Protein AF-A0A919RAS3-F1 (afdb_monomer)

Sequence (127 aa):
MRRDGAEVAATQYMANQRIADRTGAQGDDATGCPAGTVHRIYRVTGDFGKSEKYTVAELADLAGPPLRTAFRGLGYESDKKASSGDAAARSFAVLRKENLGITFTVTVRLRSPNIEIAGRTDCLSPG

Mean predicted aligned error: 11.06 Å

Radius of gyration: 16.29 Å; Cα contacts (8 Å, |Δi|>4): 227; chains: 1; bounding box: 36×29×55 Å

Organism: NCBI:txid1381558

Solvent-accessible surface area (backbone atoms only — not comparable to full-atom values): 7007 Å² total; per-residue (Å²): 139,92,85,61,67,67,64,51,47,51,54,50,47,59,67,65,54,56,55,77,50,75,50,78,49,74,50,77,40,51,81,97,35,62,92,77,25,25,25,48,37,39,36,38,35,19,27,81,71,81,41,93,83,50,52,41,66,54,49,42,63,66,52,40,61,61,49,54,50,55,41,41,76,74,62,30,46,72,46,88,81,42,65,49,65,61,89,61,34,34,30,72,36,28,31,44,26,76,96,74,38,36,37,34,40,35,36,30,30,61,50,88,62,23,30,37,42,39,34,36,38,48,72,34,65,81,126

Foldseek 3Di:
DDDDPVVVVVVVVVVPQPLPDKDKDWDWACPPHDPQWTKIKIKIFGAPPQLPVDWQVRVCVVPVVVVCVVLVVVVWDFDPPQFDDDRFKTWDGFTDDPVFQKTWTWMAGSDPSGIMIMMIHDIDRDD

pLDDT: mean 71.38, std 15.8, range [32.5, 90.38]

Secondary structure (DSSP, 8-state):
---SHHHHHHHHHHHHS--SS-EEEEEEE-TTSPTT-BEEEEEEEE-SS-GGG--HHHHHHHHHHHHHHHHHHTT-EE-TT---B-SSEEEEEEEEEGGGTEEEEEEEESSSS-EEEEEEES-B---

Nearest PDB structures (foldseek):
  5a4r-assembly1_A-2  TM=3.350E-01  e=5.580E-01  Mus musculus
  5wer-assembly2_D  TM=4.389E-01  e=3.569E+00  Mus musculus
  3er7-assembly1_A  TM=3.464E-01  e=3.776E+00  Exiguobacterium sibiricum 255-15

Structure (mmCIF, N/CA/C/O backbone):
data_AF-A0A919RAS3-F1
#
_entry.id   AF-A0A919RAS3-F1
#
loop_
_atom_site.group_PDB
_atom_site.id
_atom_site.type_symbol
_atom_site.label_atom_id
_atom_site.label_alt_id
_atom_site.label_comp_id
_atom_site.label_asym_id
_atom_site.label_entity_id
_atom_site.label_seq_id
_atom_site.pdbx_PDB_ins_code
_atom_site.Cartn_x
_atom_site.Cartn_y
_atom_site.Cartn_z
_atom_site.occupancy
_atom_site.B_iso_or_equiv
_atom_site.auth_seq_id
_atom_site.auth_comp_id
_atom_site.auth_asym_id
_atom_site.auth_atom_id
_atom_site.pdbx_PDB_model_num
ATOM 1 N N . MET A 1 1 ? -13.584 -14.730 -31.120 1.00 39.19 1 MET A N 1
ATOM 2 C CA . MET A 1 1 ? -13.165 -13.883 -29.982 1.00 39.19 1 MET A CA 1
ATOM 3 C C . MET A 1 1 ? -12.067 -14.625 -29.234 1.00 39.19 1 MET A C 1
ATOM 5 O O . MET A 1 1 ? -12.333 -15.709 -28.748 1.00 39.19 1 MET A O 1
ATOM 9 N N . ARG A 1 2 ? -10.822 -14.128 -29.244 1.00 38.31 2 ARG A N 1
ATOM 10 C CA . ARG A 1 2 ? -9.685 -14.702 -28.499 1.00 38.31 2 ARG A CA 1
ATOM 11 C C . ARG A 1 2 ? -9.178 -13.636 -27.526 1.00 38.31 2 ARG A C 1
ATOM 13 O O . ARG A 1 2 ? -8.316 -12.841 -27.881 1.00 38.31 2 ARG A O 1
ATOM 20 N N . ARG A 1 3 ? -9.770 -13.579 -26.338 1.00 43.28 3 ARG A N 1
ATOM 21 C CA . ARG A 1 3 ? -9.288 -12.808 -25.187 1.00 43.28 3 ARG A CA 1
ATOM 22 C C . ARG A 1 3 ? -9.431 -13.732 -23.993 1.00 43.28 3 ARG A C 1
ATOM 24 O O . ARG A 1 3 ? -10.489 -13.702 -23.411 1.00 43.28 3 ARG A O 1
ATOM 31 N N . ASP A 1 4 ? -8.442 -14.583 -23.726 1.00 50.97 4 ASP A N 1
ATOM 32 C CA . ASP A 1 4 ? -8.439 -15.435 -22.519 1.00 50.97 4 ASP A CA 1
ATOM 33 C C . ASP A 1 4 ? -7.030 -15.960 -22.177 1.00 50.97 4 ASP A C 1
ATOM 35 O O . ASP A 1 4 ? -6.692 -16.128 -21.015 1.00 50.97 4 ASP A O 1
ATOM 39 N N . GLY A 1 5 ? -6.139 -16.162 -2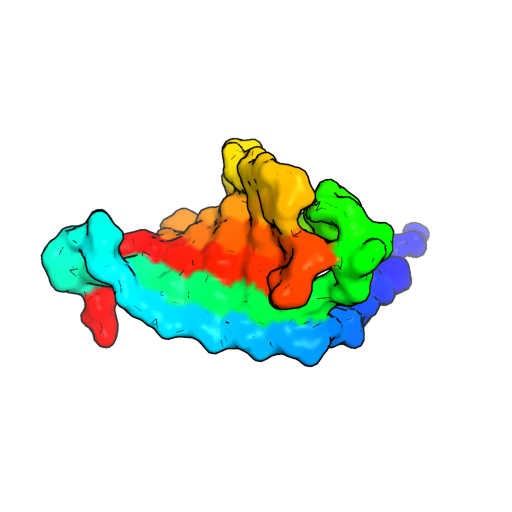3.157 1.00 32.50 5 GLY A N 1
ATOM 40 C CA . GLY A 1 5 ? -4.806 -16.727 -22.876 1.00 32.50 5 GLY A CA 1
ATOM 41 C C . GLY A 1 5 ? -3.800 -15.749 -22.255 1.00 32.50 5 GLY A C 1
ATOM 42 O O . GLY A 1 5 ? -3.075 -16.105 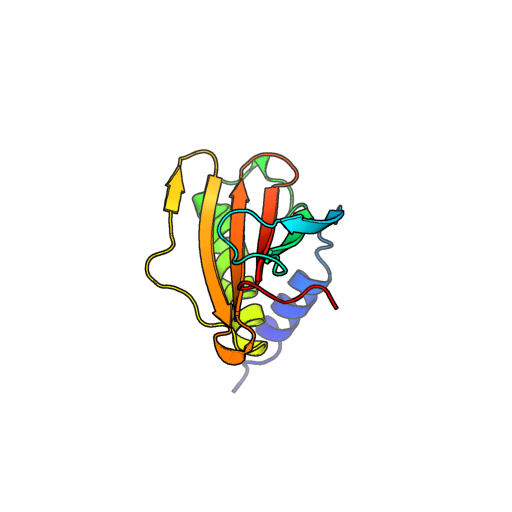-21.332 1.00 32.50 5 GLY A O 1
ATOM 43 N N . ALA A 1 6 ? -3.748 -14.506 -22.744 1.00 37.09 6 ALA A N 1
ATOM 44 C CA . ALA A 1 6 ? -2.736 -13.528 -22.325 1.00 37.09 6 ALA A CA 1
ATOM 45 C C . ALA A 1 6 ? -3.043 -12.891 -20.960 1.00 37.09 6 ALA A C 1
ATOM 47 O O . ALA A 1 6 ? -2.128 -12.575 -20.206 1.00 37.09 6 ALA A O 1
ATOM 48 N N . GLU A 1 7 ? -4.325 -12.736 -20.628 1.00 38.78 7 GLU A N 1
ATOM 49 C CA . GLU A 1 7 ? -4.775 -12.167 -19.355 1.00 38.78 7 GLU A CA 1
ATOM 50 C C . GLU A 1 7 ? -4.622 -13.186 -18.218 1.00 38.78 7 GLU A C 1
ATOM 52 O O . GLU A 1 7 ? -4.125 -12.847 -17.144 1.00 38.78 7 GLU A O 1
ATOM 57 N N . VAL A 1 8 ? -4.902 -14.469 -18.483 1.00 38.00 8 VAL A N 1
ATOM 58 C CA . VAL A 1 8 ? -4.643 -15.564 -17.533 1.00 38.00 8 VAL A CA 1
ATOM 59 C C . VAL A 1 8 ? -3.140 -15.800 -17.371 1.00 38.00 8 VAL A C 1
ATOM 61 O O . VAL A 1 8 ? -2.675 -15.967 -16.245 1.00 38.00 8 VAL A O 1
ATOM 64 N N . ALA A 1 9 ? -2.356 -15.714 -18.454 1.00 36.56 9 ALA A N 1
ATOM 65 C CA . ALA A 1 9 ? -0.900 -15.792 -18.384 1.00 36.56 9 ALA A CA 1
ATOM 66 C C . ALA A 1 9 ? -0.295 -14.619 -17.603 1.00 36.56 9 ALA A C 1
ATOM 68 O O . ALA A 1 9 ? 0.571 -14.856 -16.778 1.00 36.56 9 ALA A O 1
ATOM 69 N N . ALA A 1 10 ? -0.767 -13.380 -17.779 1.00 42.03 10 ALA A N 1
ATOM 70 C CA . ALA A 1 10 ? -0.315 -12.239 -16.979 1.00 42.03 10 ALA A CA 1
ATOM 71 C C . ALA A 1 10 ? -0.699 -12.391 -15.497 1.00 42.03 10 ALA A C 1
ATOM 73 O O . ALA A 1 10 ? 0.111 -12.111 -14.618 1.00 42.03 10 ALA A O 1
ATOM 74 N N . THR A 1 11 ? -1.898 -12.905 -15.210 1.00 42.69 11 THR A N 1
ATOM 75 C CA . THR A 1 11 ? -2.370 -13.135 -13.835 1.00 42.69 11 THR A CA 1
ATOM 76 C C . THR A 1 11 ? -1.583 -14.255 -13.141 1.00 42.69 11 THR A C 1
ATOM 78 O O . THR A 1 11 ? -1.164 -14.097 -11.996 1.00 42.69 11 THR A O 1
ATOM 81 N N . GLN A 1 12 ? -1.287 -15.356 -13.842 1.00 36.44 12 GLN A N 1
ATOM 82 C CA . GLN A 1 12 ? -0.417 -16.428 -13.342 1.00 36.44 12 GLN A CA 1
ATOM 83 C C . GLN A 1 12 ? 1.060 -16.025 -13.309 1.00 36.44 12 GLN A C 1
ATOM 85 O O . GLN A 1 12 ? 1.781 -16.455 -12.417 1.00 36.44 12 GLN A O 1
ATOM 90 N N . TYR A 1 13 ? 1.522 -15.175 -14.224 1.00 38.16 13 TYR A N 1
ATOM 91 C CA . TYR A 1 13 ? 2.880 -14.631 -14.223 1.00 38.16 13 TYR A CA 1
ATOM 92 C C . TYR A 1 13 ? 3.091 -13.664 -13.051 1.00 38.16 13 TYR A C 1
ATOM 94 O O . TYR A 1 13 ? 4.140 -13.709 -12.423 1.00 38.16 13 TYR A O 1
ATOM 102 N N . MET A 1 14 ? 2.077 -12.878 -12.670 1.00 43.09 14 MET A N 1
ATOM 103 C CA . MET A 1 14 ? 2.080 -12.060 -11.446 1.00 43.09 14 MET A CA 1
ATOM 104 C C . MET A 1 14 ? 1.929 -12.906 -10.168 1.00 43.09 14 MET A C 1
ATOM 106 O O . MET A 1 14 ? 2.465 -12.538 -9.127 1.00 43.09 14 MET A O 1
ATOM 110 N N . ALA A 1 15 ? 1.243 -14.054 -10.231 1.00 44.34 15 ALA A N 1
ATOM 111 C CA . ALA A 1 15 ? 1.186 -15.011 -9.122 1.00 44.34 15 ALA A CA 1
ATOM 112 C C . ALA A 1 15 ? 2.505 -15.798 -8.944 1.00 44.34 15 ALA A C 1
ATOM 114 O O . ALA A 1 15 ? 2.869 -16.136 -7.817 1.00 44.34 15 ALA A O 1
ATOM 115 N N . ASN A 1 16 ? 3.229 -16.056 -10.042 1.00 38.19 16 ASN A N 1
ATOM 116 C CA . ASN A 1 16 ? 4.465 -16.846 -10.076 1.00 38.19 16 ASN A CA 1
ATOM 117 C C . ASN A 1 16 ? 5.751 -16.008 -10.032 1.00 38.19 16 ASN A C 1
ATOM 119 O O . ASN A 1 16 ? 6.797 -16.541 -9.651 1.00 38.19 16 ASN A O 1
ATOM 123 N N . GLN A 1 17 ? 5.709 -14.708 -10.348 1.00 44.44 17 GLN A N 1
ATOM 124 C CA . GLN A 1 17 ? 6.734 -13.769 -9.898 1.00 44.44 17 GLN A CA 1
ATOM 125 C C . GLN A 1 17 ? 6.551 -13.578 -8.397 1.00 44.44 17 GLN A C 1
ATOM 127 O O . GLN A 1 17 ? 5.897 -12.656 -7.915 1.00 44.44 17 GLN A O 1
ATOM 132 N N . ARG A 1 18 ? 7.114 -14.537 -7.659 1.00 45.62 18 ARG A N 1
ATOM 133 C CA . ARG A 1 18 ? 7.337 -14.474 -6.222 1.00 45.62 18 ARG A CA 1
ATOM 134 C C . ARG A 1 18 ? 7.771 -13.055 -5.876 1.00 45.62 18 ARG A C 1
ATOM 136 O O . ARG A 1 18 ? 8.843 -12.625 -6.290 1.00 45.62 18 ARG A O 1
ATOM 143 N N . ILE A 1 19 ? 6.951 -12.359 -5.094 1.00 50.62 19 ILE A N 1
ATOM 144 C CA . ILE A 1 19 ? 7.473 -11.315 -4.215 1.00 50.62 19 ILE A CA 1
ATOM 145 C C . ILE A 1 19 ? 8.534 -12.042 -3.389 1.00 50.62 19 ILE A C 1
ATOM 147 O O . ILE A 1 19 ? 8.175 -12.904 -2.585 1.00 50.62 19 ILE A O 1
ATOM 151 N N . ALA A 1 20 ? 9.803 -11.825 -3.735 1.00 48.50 20 ALA A N 1
ATOM 152 C CA . ALA A 1 20 ? 10.881 -12.755 -3.403 1.00 48.50 20 ALA A CA 1
ATOM 153 C C . ALA A 1 20 ? 11.100 -12.861 -1.890 1.00 48.50 20 ALA A C 1
ATOM 155 O O . ALA A 1 20 ? 11.437 -13.936 -1.413 1.00 48.50 20 ALA A O 1
ATOM 156 N N . ASP A 1 21 ? 10.749 -11.804 -1.154 1.00 52.91 21 ASP A N 1
ATOM 157 C CA . ASP A 1 21 ? 10.795 -11.730 0.299 1.00 52.91 21 ASP A CA 1
ATOM 158 C C . ASP A 1 21 ? 9.571 -10.950 0.796 1.00 52.91 21 ASP A C 1
ATOM 160 O O . ASP A 1 21 ? 9.424 -9.762 0.511 1.00 52.91 21 ASP A O 1
ATOM 164 N N . ARG A 1 22 ? 8.640 -11.620 1.490 1.00 59.44 22 ARG A N 1
ATOM 165 C CA . ARG A 1 22 ? 7.458 -10.985 2.096 1.00 59.44 22 ARG A CA 1
ATOM 166 C C . ARG A 1 22 ? 7.646 -10.888 3.600 1.00 59.44 22 ARG A C 1
ATOM 168 O O . ARG A 1 22 ? 7.696 -11.915 4.270 1.00 59.44 22 ARG A O 1
ATOM 175 N N . THR A 1 23 ? 7.628 -9.669 4.129 1.00 62.22 23 THR A N 1
ATOM 176 C CA . THR A 1 23 ? 7.587 -9.437 5.580 1.00 62.22 23 THR A CA 1
ATOM 177 C C . THR A 1 23 ? 6.258 -8.799 5.945 1.00 62.22 23 THR A C 1
ATOM 179 O O . THR A 1 23 ? 5.929 -7.720 5.449 1.00 62.22 23 THR A O 1
ATOM 182 N N . GLY A 1 24 ? 5.491 -9.487 6.791 1.00 68.50 24 GLY A N 1
ATOM 183 C CA . GLY A 1 24 ? 4.262 -8.979 7.389 1.00 68.50 24 GLY A CA 1
ATOM 184 C C . GLY A 1 24 ? 4.520 -8.483 8.809 1.00 68.50 24 GLY A C 1
ATOM 185 O O . GLY A 1 24 ? 5.153 -9.184 9.593 1.00 68.50 24 GLY A O 1
ATOM 186 N N . ALA A 1 25 ? 4.020 -7.299 9.142 1.00 73.12 25 ALA A N 1
ATOM 187 C CA . ALA A 1 25 ? 3.989 -6.776 10.503 1.00 73.12 25 ALA A CA 1
ATOM 188 C C . ALA A 1 25 ? 2.578 -6.282 10.839 1.00 73.12 25 ALA A C 1
ATOM 190 O O . ALA A 1 25 ? 1.858 -5.787 9.965 1.00 73.12 25 ALA A O 1
ATOM 191 N N . GLN A 1 26 ? 2.192 -6.433 12.103 1.00 80.12 26 GLN A N 1
ATOM 192 C CA . GLN A 1 26 ? 0.923 -5.959 12.648 1.00 80.12 26 GLN A CA 1
ATOM 193 C C . GLN A 1 26 ? 1.174 -5.266 13.984 1.00 80.12 26 GLN A C 1
ATOM 195 O O . GLN A 1 26 ? 2.118 -5.617 14.693 1.00 80.12 26 GLN A O 1
ATOM 200 N N . GLY A 1 27 ? 0.337 -4.291 14.314 1.00 82.38 27 GLY A N 1
ATOM 201 C CA . GLY A 1 27 ? 0.384 -3.601 15.596 1.00 82.38 27 GLY A CA 1
ATOM 202 C C . GLY A 1 27 ? -0.837 -2.721 15.808 1.00 82.38 27 GLY A C 1
ATOM 203 O O . GLY A 1 27 ? -1.603 -2.487 14.873 1.00 82.38 27 GLY A O 1
ATOM 204 N N . ASP A 1 28 ? -0.973 -2.218 17.028 1.00 85.69 28 ASP A N 1
ATOM 205 C CA . ASP A 1 28 ? -2.059 -1.332 17.430 1.00 85.69 28 ASP A CA 1
ATOM 206 C C . ASP A 1 28 ? -1.504 0.061 17.750 1.00 85.69 28 ASP A C 1
ATOM 208 O O . ASP A 1 28 ? -0.439 0.194 18.355 1.00 85.69 28 ASP A O 1
ATOM 212 N N . ASP A 1 29 ? -2.229 1.102 17.346 1.00 83.00 29 ASP A N 1
ATOM 213 C CA . ASP A 1 29 ? -1.891 2.503 17.598 1.00 83.00 29 ASP A CA 1
ATOM 214 C C . ASP A 1 29 ? -3.115 3.255 18.129 1.00 83.00 29 ASP A C 1
ATOM 216 O O . ASP A 1 29 ? -4.141 3.356 17.461 1.00 83.00 29 ASP A O 1
ATOM 220 N N . ALA A 1 30 ? -3.015 3.791 19.344 1.00 84.62 30 ALA A N 1
ATOM 221 C CA . ALA A 1 30 ? -4.081 4.579 19.964 1.00 84.62 30 ALA A CA 1
ATOM 222 C C . ALA A 1 30 ? -4.066 6.058 19.527 1.00 84.62 30 ALA A C 1
ATOM 224 O O . ALA A 1 30 ? -4.949 6.828 19.911 1.00 84.62 30 ALA A O 1
ATOM 225 N N . THR A 1 31 ? -3.062 6.488 18.757 1.00 86.56 31 THR A N 1
ATOM 226 C CA . THR A 1 31 ? -2.886 7.892 18.374 1.00 86.56 31 THR A CA 1
ATOM 227 C C . THR A 1 31 ? -4.078 8.392 17.563 1.00 86.56 31 THR A C 1
ATOM 229 O O . THR A 1 31 ? -4.388 7.871 16.496 1.00 86.56 31 THR A O 1
ATOM 232 N N . GLY A 1 32 ? -4.737 9.445 18.054 1.00 84.62 32 GLY A N 1
ATOM 233 C CA . GLY A 1 32 ? -5.902 10.036 17.388 1.00 84.62 32 GLY A CA 1
ATOM 234 C C . GLY A 1 32 ? -7.206 9.249 17.557 1.00 84.62 32 GLY A C 1
ATOM 235 O O . GLY A 1 32 ? -8.209 9.644 16.964 1.00 84.62 32 GLY A O 1
ATOM 236 N N . CYS A 1 33 ? -7.219 8.194 18.379 1.00 85.94 33 CYS A N 1
ATOM 23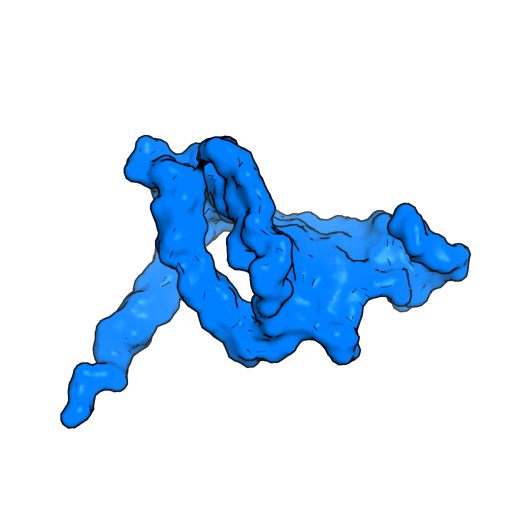7 C CA . CYS A 1 33 ? -8.423 7.440 18.708 1.00 85.94 33 CYS A CA 1
ATOM 238 C C . CYS A 1 33 ? -9.042 7.850 20.055 1.00 85.94 33 CYS A C 1
ATOM 240 O O . CYS A 1 33 ? -8.325 8.239 20.981 1.00 85.94 33 CYS A O 1
ATOM 242 N N . PRO A 1 34 ? -10.380 7.753 20.200 1.00 88.25 34 PRO A N 1
ATOM 243 C CA . PRO A 1 34 ? -11.043 7.854 21.496 1.00 88.25 34 PRO A CA 1
ATOM 244 C C . PRO A 1 34 ? -10.484 6.858 22.522 1.00 88.25 34 PRO A C 1
ATOM 246 O O . PRO A 1 34 ? -10.028 5.768 22.169 1.00 88.25 34 PRO A O 1
ATOM 249 N N . ALA A 1 35 ? -10.574 7.207 23.808 1.00 90.38 35 ALA A N 1
ATOM 250 C CA . ALA A 1 35 ? -10.133 6.335 24.895 1.00 90.38 35 ALA A CA 1
ATOM 251 C C . ALA A 1 35 ? -10.784 4.943 24.803 1.00 90.38 35 ALA A C 1
ATOM 253 O O . ALA A 1 35 ? -11.996 4.826 24.624 1.00 90.38 35 ALA A O 1
ATOM 254 N N . GLY A 1 36 ? -9.969 3.892 24.927 1.00 85.50 36 GLY A N 1
ATOM 255 C CA . GLY A 1 36 ? -10.431 2.508 24.797 1.00 85.50 36 GLY A CA 1
ATOM 256 C C . GLY A 1 36 ? -10.633 2.039 23.353 1.00 85.50 36 GLY A C 1
ATOM 257 O O . GLY A 1 36 ? -11.290 1.025 23.147 1.00 85.50 36 GLY A O 1
ATOM 258 N N . THR A 1 37 ? -10.087 2.746 22.358 1.00 87.88 37 THR A N 1
ATOM 259 C CA . THR A 1 37 ? -10.060 2.306 20.954 1.00 87.88 37 THR A CA 1
ATOM 260 C C . THR A 1 37 ? -8.668 2.477 20.341 1.00 87.88 37 THR A C 1
ATOM 262 O O . THR A 1 37 ? -7.876 3.293 20.811 1.00 87.88 37 THR A O 1
ATOM 265 N N . VAL A 1 38 ? -8.358 1.688 19.312 1.00 88.25 38 VAL A N 1
ATOM 266 C CA . VAL A 1 38 ? -7.070 1.675 18.609 1.00 88.25 38 VAL A CA 1
ATOM 267 C C . VAL A 1 38 ? -7.268 1.534 17.103 1.00 88.25 38 VAL A C 1
ATOM 269 O O . VAL A 1 38 ? -8.222 0.913 16.633 1.00 88.25 38 VAL A O 1
ATOM 272 N N . HIS A 1 39 ? -6.328 2.070 16.339 1.00 85.06 39 HIS A N 1
ATOM 273 C CA . HIS A 1 39 ? -6.105 1.691 14.957 1.00 85.06 39 HIS A CA 1
ATOM 274 C C . HIS A 1 39 ? -5.314 0.385 14.915 1.00 85.06 39 HIS A C 1
ATOM 276 O O . HIS A 1 39 ? -4.198 0.320 15.421 1.00 85.06 39 HIS A O 1
ATOM 282 N N . ARG A 1 40 ? -5.828 -0.631 14.226 1.00 85.81 40 ARG A N 1
ATOM 283 C CA . ARG A 1 40 ? -5.002 -1.752 13.761 1.00 85.81 40 ARG A CA 1
ATOM 284 C C . ARG A 1 40 ? -4.214 -1.341 12.529 1.00 85.81 40 ARG A C 1
ATOM 286 O O . ARG A 1 40 ? -4.809 -0.903 11.535 1.00 85.81 40 ARG A O 1
ATOM 293 N N . ILE A 1 41 ? -2.902 -1.512 12.602 1.00 86.94 41 ILE A N 1
ATOM 294 C CA . ILE A 1 41 ? -1.937 -1.232 11.545 1.00 86.94 41 ILE A CA 1
ATOM 295 C C . ILE A 1 41 ? -1.458 -2.553 10.950 1.00 86.94 41 ILE A C 1
ATOM 297 O O . ILE A 1 41 ? -1.098 -3.492 11.659 1.00 86.94 41 ILE A O 1
ATOM 301 N N . TYR A 1 42 ? -1.406 -2.596 9.625 1.00 85.19 42 TYR A N 1
ATOM 302 C CA . TYR A 1 42 ? -0.900 -3.717 8.848 1.00 85.19 42 TYR A CA 1
ATOM 303 C C . TYR A 1 42 ? 0.205 -3.217 7.936 1.00 85.19 42 TYR A C 1
ATOM 305 O O . TYR A 1 42 ? 0.074 -2.167 7.314 1.00 85.19 42 TYR A O 1
ATOM 313 N N . ARG A 1 43 ? 1.285 -3.974 7.798 1.00 84.81 43 ARG A N 1
ATOM 314 C CA . ARG A 1 43 ? 2.318 -3.66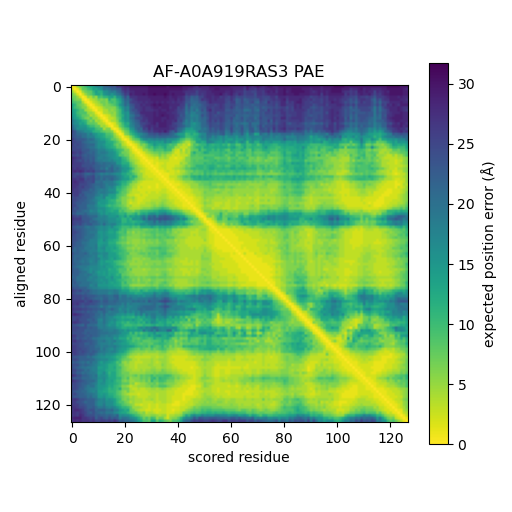3 6.816 1.00 84.81 43 ARG A CA 1
ATOM 315 C C . ARG A 1 43 ? 2.795 -4.932 6.147 1.00 84.81 43 ARG A C 1
ATOM 317 O O . ARG A 1 43 ? 3.164 -5.887 6.820 1.00 84.81 43 ARG A O 1
ATOM 324 N N . VAL A 1 44 ? 2.815 -4.912 4.822 1.00 85.31 44 VAL A N 1
ATOM 325 C CA . VAL A 1 44 ? 3.407 -5.957 3.994 1.00 85.31 44 VAL A CA 1
ATOM 326 C C . VAL A 1 44 ? 4.430 -5.305 3.083 1.00 85.31 44 VAL A C 1
ATOM 328 O O . VAL A 1 44 ? 4.104 -4.378 2.347 1.00 85.31 44 VAL A O 1
ATOM 331 N N . THR A 1 45 ? 5.668 -5.778 3.124 1.00 84.75 45 THR A N 1
ATOM 332 C CA . THR A 1 45 ? 6.733 -5.317 2.226 1.00 84.75 45 THR A CA 1
ATOM 333 C C . THR A 1 45 ? 7.269 -6.460 1.390 1.00 84.75 45 THR A C 1
ATOM 335 O O . THR A 1 45 ? 7.261 -7.602 1.847 1.00 84.75 45 THR A O 1
ATOM 338 N N . GLY A 1 46 ? 7.793 -6.140 0.211 1.00 82.94 46 GLY A N 1
ATOM 339 C CA . GLY A 1 46 ? 8.624 -7.062 -0.551 1.00 82.94 46 GLY A CA 1
ATOM 340 C C . GLY A 1 46 ? 9.208 -6.434 -1.805 1.00 82.94 46 GLY A C 1
ATOM 341 O O . GLY A 1 46 ? 9.237 -5.211 -1.918 1.00 82.94 46 GLY A O 1
ATOM 342 N N . ASP A 1 47 ? 9.658 -7.277 -2.733 1.00 79.19 47 ASP A N 1
ATOM 343 C CA . ASP A 1 47 ? 10.254 -6.850 -3.999 1.00 79.19 47 ASP A CA 1
ATOM 344 C C . ASP A 1 47 ? 9.454 -7.308 -5.219 1.00 79.19 47 ASP A C 1
ATOM 346 O O . ASP A 1 47 ? 9.189 -8.492 -5.429 1.00 79.19 47 ASP A O 1
ATOM 350 N N . PHE A 1 48 ? 9.116 -6.339 -6.056 1.00 70.62 48 PHE A N 1
ATOM 351 C CA . PHE A 1 48 ? 8.612 -6.474 -7.408 1.00 70.62 48 PHE A CA 1
ATOM 352 C C . PHE A 1 48 ? 9.804 -6.440 -8.381 1.00 70.62 48 PHE A C 1
ATOM 354 O O . PHE A 1 48 ? 10.165 -5.396 -8.924 1.00 70.62 48 PHE A O 1
ATOM 361 N N . GLY A 1 49 ? 10.488 -7.576 -8.537 1.00 67.56 49 GLY A N 1
ATOM 362 C CA . GLY A 1 49 ? 11.643 -7.716 -9.435 1.00 67.56 49 GLY A CA 1
ATOM 363 C C . GLY A 1 49 ? 12.891 -6.905 -9.035 1.00 67.56 49 GLY A C 1
ATOM 364 O O . GLY A 1 49 ? 12.983 -6.357 -7.940 1.00 67.56 49 GLY A O 1
ATOM 365 N N . LYS A 1 50 ? 13.889 -6.844 -9.932 1.00 65.38 50 LYS A N 1
ATOM 366 C CA . LYS A 1 50 ? 15.134 -6.080 -9.713 1.00 65.38 50 LYS A CA 1
ATOM 367 C C . LYS A 1 50 ? 14.888 -4.590 -9.984 1.00 65.38 50 LYS A C 1
ATOM 369 O O . LYS A 1 50 ? 14.682 -4.216 -11.137 1.00 65.38 50 LYS A O 1
ATOM 374 N N . SER A 1 51 ? 14.925 -3.753 -8.945 1.00 62.28 51 SER A N 1
ATOM 375 C CA . SER A 1 51 ? 14.608 -2.314 -9.020 1.00 62.28 51 SER A CA 1
ATOM 376 C C . SER A 1 51 ? 15.656 -1.463 -9.748 1.00 62.28 51 SER A C 1
ATOM 378 O O . SER A 1 51 ? 15.339 -0.365 -10.187 1.00 62.28 51 SER A O 1
ATOM 380 N N . GLU A 1 52 ? 16.878 -1.969 -9.936 1.00 67.25 52 GLU A N 1
ATOM 381 C CA . GLU A 1 52 ? 18.026 -1.237 -10.508 1.00 67.25 52 GLU A CA 1
ATOM 382 C C . GLU A 1 52 ? 17.829 -0.761 -11.958 1.00 67.25 52 GLU A C 1
ATOM 384 O O . GLU A 1 52 ? 18.609 0.047 -12.455 1.00 67.25 52 GLU A O 1
ATOM 389 N N . LYS A 1 53 ? 16.812 -1.278 -12.658 1.00 70.44 53 LYS A N 1
ATOM 390 C CA . LYS A 1 53 ? 16.543 -0.977 -14.073 1.00 70.44 53 LYS A CA 1
ATOM 391 C C . LYS A 1 53 ? 15.344 -0.062 -14.302 1.00 70.44 53 LYS A C 1
ATOM 393 O O . LYS A 1 53 ? 15.050 0.235 -15.453 1.00 70.44 53 LYS A O 1
ATOM 398 N N . TYR A 1 54 ? 14.648 0.337 -13.242 1.00 75.38 54 TYR A N 1
ATOM 399 C CA . TYR A 1 54 ? 13.386 1.059 -13.343 1.00 75.38 54 TYR A CA 1
ATOM 400 C C . TYR A 1 54 ? 13.441 2.367 -12.563 1.00 75.38 54 TYR A C 1
ATOM 402 O O . TYR A 1 54 ? 14.065 2.464 -11.510 1.00 75.38 54 TYR A O 1
ATOM 410 N N . THR A 1 55 ? 12.727 3.368 -13.054 1.00 83.00 55 THR A N 1
ATOM 411 C CA . THR A 1 55 ? 12.343 4.552 -12.289 1.00 83.00 55 THR A CA 1
ATOM 412 C C . THR A 1 55 ? 11.153 4.240 -11.377 1.00 83.00 55 THR A C 1
ATOM 414 O O . THR A 1 55 ? 10.423 3.265 -11.565 1.00 83.00 55 THR A O 1
ATOM 417 N N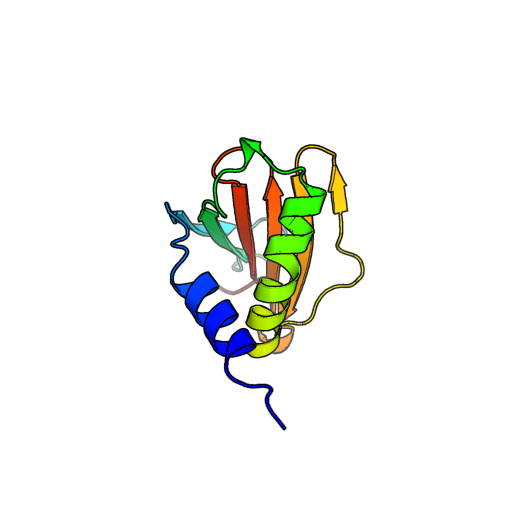 . VAL A 1 56 ? 10.904 5.102 -10.387 1.00 81.56 56 VAL A N 1
ATOM 418 C CA . VAL A 1 56 ? 9.734 4.974 -9.500 1.00 81.56 56 VAL A CA 1
ATOM 419 C C . VAL A 1 56 ? 8.422 5.036 -10.290 1.00 81.56 56 VAL A C 1
ATOM 421 O O . VAL A 1 56 ? 7.468 4.337 -9.953 1.00 81.56 56 VAL A O 1
ATOM 424 N N . ALA A 1 57 ? 8.366 5.852 -11.348 1.00 79.69 57 ALA A N 1
ATOM 425 C CA . ALA A 1 57 ? 7.197 5.949 -12.216 1.00 79.69 57 ALA A CA 1
ATOM 426 C C . ALA A 1 57 ? 6.950 4.637 -12.974 1.00 79.69 57 ALA A C 1
ATOM 428 O O . ALA A 1 57 ? 5.837 4.125 -12.936 1.00 79.69 57 ALA A O 1
ATOM 429 N N . GLU A 1 58 ? 7.993 4.047 -13.560 1.00 80.69 58 GLU A N 1
ATOM 430 C CA . GLU A 1 58 ? 7.885 2.762 -14.261 1.00 80.69 58 GLU A CA 1
ATOM 431 C C . GLU A 1 58 ? 7.479 1.628 -13.314 1.00 80.69 58 GLU A C 1
ATOM 433 O O . GLU A 1 58 ? 6.608 0.830 -13.654 1.00 80.69 58 GLU A O 1
ATOM 438 N N . LEU A 1 59 ? 8.028 1.578 -12.094 1.00 78.81 59 LEU A N 1
ATOM 439 C CA . LEU A 1 59 ? 7.582 0.614 -11.082 1.00 78.81 59 LEU A CA 1
ATOM 440 C C . LEU A 1 59 ? 6.111 0.822 -10.701 1.00 78.81 59 LEU A C 1
ATOM 442 O O . LEU A 1 59 ? 5.378 -0.154 -10.544 1.00 78.81 59 LEU A O 1
ATOM 446 N N . ALA A 1 60 ? 5.657 2.072 -10.572 1.00 79.06 60 ALA A N 1
ATOM 447 C CA . ALA A 1 60 ? 4.259 2.379 -10.277 1.00 79.06 60 ALA A CA 1
ATOM 448 C C . ALA A 1 60 ? 3.325 1.995 -11.435 1.00 79.06 60 ALA A C 1
ATOM 450 O O . ALA A 1 60 ? 2.212 1.529 -11.189 1.00 79.06 60 ALA A O 1
ATOM 451 N N . ASP A 1 61 ? 3.764 2.149 -12.683 1.00 79.50 61 ASP A N 1
ATOM 452 C CA . ASP A 1 61 ? 2.992 1.764 -13.867 1.00 79.50 61 ASP A CA 1
ATOM 453 C C . ASP A 1 61 ? 2.952 0.243 -14.059 1.00 79.50 61 ASP A C 1
ATOM 455 O O . ASP A 1 61 ? 1.929 -0.293 -14.487 1.00 79.50 61 ASP A O 1
ATOM 459 N N . LEU A 1 62 ? 4.013 -0.471 -13.668 1.00 77.88 62 LEU A N 1
ATOM 460 C CA . LEU A 1 62 ? 4.056 -1.934 -13.673 1.00 77.88 62 LEU A CA 1
ATOM 461 C C . LEU A 1 62 ? 3.219 -2.549 -12.539 1.00 77.88 62 LEU A C 1
ATOM 463 O O . LEU A 1 62 ? 2.426 -3.460 -12.777 1.00 77.88 62 LEU A O 1
ATOM 467 N N . ALA A 1 63 ? 3.370 -2.055 -11.307 1.00 77.19 63 ALA A N 1
ATOM 468 C CA . ALA A 1 63 ? 2.678 -2.591 -10.132 1.00 77.19 63 ALA A CA 1
ATOM 469 C C . ALA A 1 63 ? 1.236 -2.066 -9.994 1.00 77.19 63 ALA A C 1
ATOM 471 O O . ALA A 1 63 ? 0.366 -2.734 -9.430 1.00 77.19 63 ALA A O 1
ATOM 472 N N . GLY A 1 64 ? 0.955 -0.871 -10.517 1.00 76.62 64 GLY A N 1
ATOM 473 C CA . GLY A 1 64 ? -0.291 -0.142 -10.302 1.00 76.62 64 GLY A CA 1
ATOM 474 C C . GLY A 1 64 ? -1.546 -0.833 -10.830 1.00 76.62 64 GLY A C 1
ATOM 475 O O . GLY A 1 64 ? -2.467 -1.079 -10.046 1.00 76.62 64 GLY A O 1
ATOM 476 N N . PRO A 1 65 ? -1.644 -1.132 -12.137 1.00 78.75 65 PRO A N 1
ATOM 477 C CA . PRO A 1 65 ? -2.804 -1.801 -12.719 1.00 78.75 65 PRO A CA 1
ATOM 478 C C . PRO A 1 65 ? -3.161 -3.155 -12.075 1.00 78.75 65 PRO A C 1
ATOM 480 O O . PRO A 1 65 ? -4.334 -3.314 -11.712 1.00 78.75 65 PRO A O 1
ATOM 483 N N . PRO A 1 66 ? -2.226 -4.112 -11.871 1.00 77.25 66 PRO A N 1
ATOM 484 C CA . PRO A 1 66 ? -2.579 -5.400 -11.276 1.00 77.25 66 PRO A CA 1
ATOM 485 C C . PRO A 1 66 ? -3.036 -5.252 -9.820 1.00 77.25 66 PRO A C 1
ATOM 487 O O . PRO A 1 66 ? -4.042 -5.848 -9.438 1.00 77.25 66 PRO A O 1
ATOM 490 N N . LEU A 1 67 ? -2.386 -4.397 -9.021 1.00 77.31 67 LEU A N 1
ATOM 491 C CA . LEU A 1 67 ? -2.791 -4.180 -7.629 1.00 77.31 67 LEU A CA 1
ATOM 492 C C . LEU A 1 67 ? -4.142 -3.475 -7.526 1.00 77.31 67 LEU A C 1
ATOM 494 O O . LEU A 1 67 ? -5.006 -3.931 -6.780 1.00 77.31 67 LEU A O 1
ATOM 498 N N . ARG A 1 68 ? -4.388 -2.425 -8.320 1.00 76.94 68 ARG A N 1
ATOM 499 C CA . ARG A 1 68 ? -5.709 -1.771 -8.365 1.00 76.94 68 ARG A CA 1
ATOM 500 C C . ARG A 1 68 ? -6.817 -2.746 -8.755 1.00 76.94 68 ARG A C 1
ATOM 502 O O . ARG A 1 68 ? -7.913 -2.660 -8.208 1.00 76.94 68 ARG A O 1
ATOM 509 N N . THR A 1 69 ? -6.537 -3.668 -9.673 1.00 80.50 69 THR A N 1
ATOM 510 C CA . THR A 1 69 ? -7.491 -4.706 -10.087 1.00 80.50 69 THR A CA 1
ATOM 511 C C . THR A 1 69 ? -7.777 -5.680 -8.945 1.00 80.50 69 THR A C 1
ATOM 513 O O . THR A 1 69 ? -8.943 -5.904 -8.623 1.00 80.50 69 THR A O 1
ATOM 516 N N . ALA A 1 70 ? -6.737 -6.188 -8.277 1.00 80.62 70 ALA A N 1
ATOM 517 C CA . ALA A 1 70 ? -6.884 -7.089 -7.134 1.00 80.62 70 ALA A CA 1
ATOM 518 C C . ALA A 1 70 ? -7.685 -6.444 -5.990 1.00 80.62 70 ALA A C 1
ATOM 520 O O . ALA A 1 70 ? -8.650 -7.025 -5.496 1.00 80.62 70 ALA A O 1
ATOM 521 N N . PHE A 1 71 ? -7.344 -5.211 -5.612 1.00 78.62 71 PHE A N 1
ATOM 522 C CA . PHE A 1 71 ? -8.046 -4.483 -4.556 1.00 78.62 71 PHE A CA 1
ATOM 523 C C . PHE A 1 71 ? -9.501 -4.165 -4.916 1.00 78.62 71 PHE A C 1
ATOM 525 O O . PHE A 1 71 ? -10.382 -4.312 -4.069 1.00 78.62 71 PHE A O 1
ATOM 532 N N . ARG A 1 72 ? -9.787 -3.822 -6.177 1.00 81.31 72 ARG A N 1
ATOM 533 C CA . ARG A 1 72 ? -11.167 -3.642 -6.648 1.00 81.31 72 ARG A CA 1
ATOM 534 C C . ARG A 1 72 ? -11.978 -4.932 -6.549 1.00 81.31 72 ARG A C 1
ATOM 536 O O . ARG A 1 72 ? -13.122 -4.884 -6.110 1.00 81.31 72 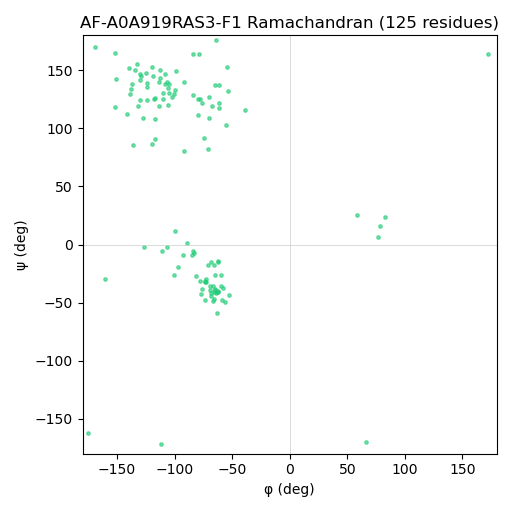ARG A O 1
ATOM 543 N N . GLY A 1 73 ? -11.382 -6.078 -6.884 1.00 78.56 73 GLY A N 1
ATOM 544 C CA . GLY A 1 73 ? -12.009 -7.392 -6.701 1.00 78.56 73 GLY A CA 1
ATOM 545 C C . GLY A 1 73 ? -12.360 -7.706 -5.240 1.00 78.56 73 GLY A C 1
ATOM 546 O O . GLY A 1 73 ? -13.307 -8.440 -4.979 1.00 78.56 73 GLY A O 1
ATOM 547 N N . LEU A 1 74 ? -11.650 -7.103 -4.281 1.00 79.75 74 LEU A N 1
ATOM 548 C CA . LEU A 1 74 ? -11.917 -7.211 -2.840 1.00 79.75 74 LEU A CA 1
ATOM 549 C C . LEU A 1 74 ? -12.899 -6.143 -2.309 1.00 79.75 74 LEU A C 1
ATOM 551 O O . LEU A 1 74 ? -13.203 -6.119 -1.107 1.00 79.75 74 LEU A O 1
ATOM 555 N N . GLY A 1 75 ? -13.405 -5.270 -3.185 1.00 80.12 75 GLY A N 1
ATOM 556 C CA . GLY A 1 75 ? -14.339 -4.193 -2.851 1.00 80.12 75 GLY A CA 1
ATOM 557 C C . GLY A 1 75 ? -13.680 -2.924 -2.306 1.00 80.12 75 GLY A C 1
ATOM 558 O O . GLY A 1 75 ? -14.327 -2.189 -1.569 1.00 80.12 75 GLY A O 1
ATOM 559 N N . TYR A 1 76 ? -12.402 -2.684 -2.613 1.00 80.06 76 TYR A N 1
ATOM 560 C CA . TYR A 1 76 ? -11.738 -1.415 -2.305 1.00 80.06 76 TYR A CA 1
ATOM 561 C C . TYR A 1 76 ? -11.843 -0.443 -3.479 1.00 80.06 76 TYR A C 1
ATOM 563 O O . TYR A 1 76 ? -11.634 -0.819 -4.637 1.00 80.06 76 TYR A O 1
ATOM 571 N N . GLU A 1 77 ? -12.076 0.830 -3.173 1.00 77.56 77 GLU A N 1
ATOM 572 C CA . GLU A 1 77 ? -12.136 1.900 -4.167 1.00 77.56 77 GLU A CA 1
ATOM 573 C C . GLU A 1 77 ? -10.892 2.786 -4.101 1.00 77.56 77 GLU A C 1
ATOM 575 O O . GLU A 1 77 ? -10.372 3.070 -3.024 1.00 77.56 77 GLU A O 1
ATOM 580 N N . SER A 1 78 ? -10.381 3.200 -5.265 1.00 69.06 78 SER A N 1
ATOM 581 C CA . SER A 1 78 ? -9.204 4.071 -5.342 1.00 69.06 78 SER A CA 1
ATOM 582 C C . SER A 1 78 ? -9.573 5.511 -5.004 1.00 69.06 78 SER A C 1
ATOM 584 O O . SER A 1 78 ? -10.359 6.133 -5.721 1.00 69.06 78 SER A O 1
ATOM 586 N N . ASP A 1 79 ? -8.930 6.070 -3.985 1.00 66.75 79 ASP A N 1
ATOM 587 C CA . ASP A 1 79 ? -8.950 7.501 -3.736 1.00 66.75 79 ASP A CA 1
ATOM 588 C C . ASP A 1 79 ? -8.137 8.209 -4.829 1.00 66.75 79 ASP A C 1
ATOM 590 O O . ASP A 1 79 ? -6.905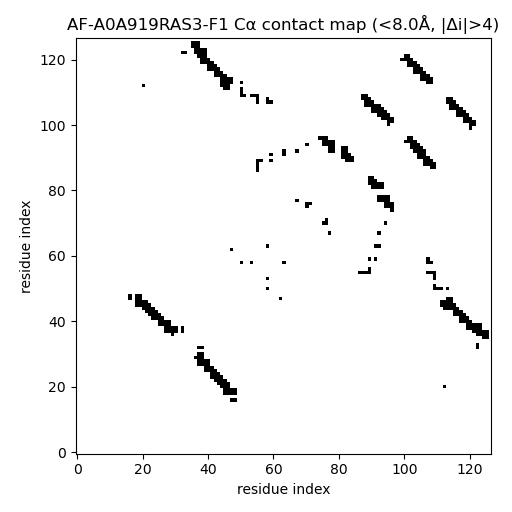 8.126 -4.905 1.00 66.75 79 ASP A O 1
ATOM 594 N N . LYS A 1 80 ? -8.853 8.908 -5.713 1.00 54.66 80 LYS A N 1
ATOM 595 C CA . LYS A 1 80 ? -8.284 9.643 -6.850 1.00 54.66 80 LYS A CA 1
ATOM 596 C C . LYS A 1 80 ? -7.346 10.776 -6.416 1.00 54.66 80 LYS A C 1
ATOM 598 O O . LYS A 1 80 ? -6.604 11.277 -7.256 1.00 54.66 80 LYS A O 1
ATOM 603 N N . LYS A 1 81 ? -7.362 11.182 -5.140 1.00 51.19 81 LYS A N 1
ATOM 604 C CA . LYS A 1 81 ? -6.532 12.274 -4.608 1.00 51.19 81 LYS A CA 1
ATOM 605 C C . LYS A 1 81 ? -5.195 11.816 -4.028 1.00 51.19 81 LYS A C 1
ATOM 607 O O . LYS A 1 81 ? -4.357 12.656 -3.725 1.00 51.19 81 LYS A O 1
ATOM 612 N N . ALA A 1 82 ? -4.971 10.512 -3.890 1.00 52.97 82 ALA A N 1
ATOM 613 C CA . ALA A 1 82 ? -3.873 10.005 -3.072 1.00 52.97 82 ALA A CA 1
ATOM 614 C C . ALA A 1 82 ? -2.612 9.577 -3.838 1.00 52.97 82 ALA A C 1
ATOM 616 O O . ALA A 1 82 ? -1.723 8.942 -3.271 1.00 52.97 82 ALA A O 1
ATOM 617 N N . SER A 1 83 ? -2.514 9.909 -5.128 1.00 55.84 83 SER A N 1
ATOM 618 C CA . SER A 1 83 ? -1.236 9.783 -5.832 1.00 55.84 83 SER A CA 1
ATOM 619 C C . SER A 1 83 ? -0.302 10.905 -5.384 1.00 55.84 83 SER A C 1
ATOM 621 O O . SER A 1 83 ? -0.326 11.997 -5.945 1.00 55.84 83 SER A O 1
ATOM 623 N N . SER A 1 84 ? 0.505 10.635 -4.363 1.00 58.88 84 SER A N 1
ATOM 624 C CA . SER A 1 84 ? 1.542 11.532 -3.858 1.00 58.88 84 SER A CA 1
ATOM 625 C C . SER A 1 84 ? 2.874 10.792 -3.752 1.00 58.88 84 SER A C 1
ATOM 627 O O . SER A 1 84 ? 2.929 9.586 -3.498 1.00 58.88 84 SER A O 1
ATOM 629 N N . GLY A 1 85 ? 3.970 11.496 -4.008 1.00 59.22 85 GLY A N 1
ATOM 630 C CA . GLY A 1 85 ? 5.295 10.894 -4.015 1.00 59.22 85 GLY A CA 1
ATOM 631 C C . GLY A 1 85 ? 6.367 11.842 -4.515 1.00 59.22 85 GLY A C 1
ATOM 632 O O . GLY A 1 85 ? 6.067 12.855 -5.145 1.00 59.22 85 GLY A O 1
ATOM 633 N N . ASP A 1 86 ? 7.609 11.487 -4.233 1.00 61.53 86 ASP A N 1
ATOM 634 C CA . ASP A 1 86 ? 8.806 12.159 -4.715 1.00 61.53 86 ASP A CA 1
ATOM 635 C C . ASP A 1 86 ? 9.568 11.254 -5.703 1.00 61.53 86 ASP A C 1
ATOM 637 O O . ASP A 1 86 ? 9.080 10.209 -6.146 1.00 61.53 86 ASP A O 1
ATOM 641 N N . ALA A 1 87 ? 10.776 11.668 -6.087 1.00 61.50 87 ALA A N 1
ATOM 642 C CA . ALA A 1 87 ? 11.622 10.901 -6.998 1.00 61.50 87 ALA A CA 1
ATOM 643 C C . ALA A 1 87 ? 12.104 9.555 -6.412 1.00 61.50 87 ALA A C 1
ATOM 645 O O . ALA A 1 87 ? 12.542 8.692 -7.171 1.00 61.50 87 ALA A O 1
ATOM 646 N N . ALA A 1 88 ? 12.041 9.367 -5.089 1.00 61.34 88 ALA A N 1
ATOM 647 C CA . ALA A 1 88 ? 12.532 8.189 -4.377 1.00 61.34 88 ALA A CA 1
ATOM 648 C C . ALA A 1 88 ? 11.415 7.200 -3.996 1.00 61.34 88 ALA A C 1
ATOM 650 O O . ALA A 1 88 ? 11.685 5.998 -3.878 1.00 61.34 88 ALA A O 1
ATOM 651 N N . ALA A 1 89 ? 10.178 7.673 -3.825 1.00 69.88 89 ALA A N 1
ATOM 652 C CA . ALA A 1 89 ? 9.018 6.844 -3.529 1.00 69.88 89 ALA A CA 1
ATOM 653 C C . ALA A 1 89 ? 7.711 7.446 -4.055 1.00 69.88 89 ALA A C 1
ATOM 655 O O . ALA A 1 89 ? 7.464 8.645 -3.947 1.00 69.88 89 ALA A O 1
ATOM 656 N N . ARG A 1 90 ? 6.817 6.587 -4.554 1.00 77.38 90 ARG A N 1
ATOM 657 C CA . ARG A 1 90 ? 5.491 6.998 -5.025 1.00 77.38 90 ARG A CA 1
ATOM 658 C C . ARG A 1 90 ? 4.397 6.140 -4.429 1.00 77.38 90 ARG A C 1
ATOM 660 O O . ARG A 1 90 ? 4.385 4.924 -4.616 1.00 77.38 90 ARG A O 1
ATOM 667 N N . SER A 1 91 ? 3.445 6.804 -3.784 1.00 76.06 91 SER A N 1
ATOM 668 C CA . SER A 1 91 ? 2.150 6.230 -3.447 1.00 76.06 91 SER A CA 1
ATOM 669 C C . SER A 1 91 ? 1.236 6.377 -4.659 1.00 76.06 91 SER A C 1
ATOM 671 O O . SER A 1 91 ? 1.130 7.460 -5.235 1.00 76.06 91 SER A O 1
ATOM 673 N N . PHE A 1 92 ? 0.600 5.294 -5.097 1.00 65.69 92 PHE A N 1
ATOM 674 C CA . PHE A 1 92 ? -0.258 5.319 -6.298 1.00 65.69 92 PHE A CA 1
ATOM 675 C C . PHE A 1 92 ? -1.667 4.776 -6.059 1.00 65.69 92 PHE A C 1
ATOM 677 O O . PHE A 1 92 ? -2.488 4.751 -6.982 1.00 65.69 92 PHE A O 1
ATOM 684 N N . ALA A 1 93 ? -1.949 4.316 -4.843 1.00 65.44 93 ALA A N 1
ATOM 685 C CA . ALA A 1 93 ? -3.269 3.869 -4.448 1.00 65.44 93 ALA A CA 1
ATOM 686 C C . ALA A 1 93 ? -3.445 4.083 -2.945 1.00 65.44 93 ALA A C 1
ATOM 688 O O . ALA A 1 93 ? -2.721 3.479 -2.156 1.00 65.44 93 ALA A O 1
ATOM 689 N N . VAL A 1 94 ? -4.417 4.918 -2.575 1.00 64.94 94 VAL A N 1
ATOM 690 C CA . VAL A 1 94 ? -5.097 4.801 -1.286 1.00 64.94 94 VAL A CA 1
ATOM 691 C C . VAL A 1 94 ? -6.433 4.142 -1.558 1.00 64.94 94 VAL A C 1
ATOM 693 O O . VAL A 1 94 ? -7.150 4.528 -2.479 1.00 64.94 94 VAL A O 1
ATOM 696 N N . LEU A 1 95 ? -6.708 3.074 -0.836 1.00 67.25 95 LEU A N 1
ATOM 697 C CA . LEU A 1 95 ? -7.781 2.145 -1.119 1.00 67.25 95 LEU A CA 1
ATOM 698 C C . LEU A 1 95 ? -8.601 2.007 0.141 1.00 67.25 95 LEU A C 1
ATOM 700 O O . LEU A 1 95 ? -8.131 1.414 1.111 1.00 67.25 95 LEU A O 1
ATOM 704 N N . ARG A 1 96 ? -9.809 2.564 0.128 1.00 71.81 96 ARG A N 1
ATOM 705 C CA . ARG A 1 96 ? -10.705 2.508 1.278 1.00 71.81 96 ARG A CA 1
ATOM 706 C C . ARG A 1 96 ? -11.820 1.512 1.028 1.00 71.81 96 ARG A C 1
ATOM 708 O O . ARG A 1 96 ? -12.374 1.428 -0.067 1.00 71.81 96 ARG A O 1
ATOM 715 N N . LYS A 1 97 ? -12.130 0.748 2.066 1.00 76.31 97 LYS A N 1
ATOM 716 C CA . LYS A 1 97 ? -13.311 -0.099 2.147 1.00 76.31 97 LYS A CA 1
ATOM 717 C C . LYS A 1 97 ? -14.165 0.419 3.294 1.00 76.31 97 LYS A C 1
ATOM 719 O O . LYS A 1 97 ? -13.954 0.046 4.446 1.00 76.31 97 LYS A O 1
ATOM 724 N N . GLU A 1 98 ? -15.074 1.333 2.956 1.00 72.62 98 GLU A N 1
ATOM 725 C CA . GLU A 1 98 ? -15.880 2.127 3.898 1.00 72.62 98 GLU A CA 1
ATOM 726 C C . GLU A 1 98 ? -16.610 1.254 4.924 1.00 72.62 98 GLU A C 1
ATOM 728 O O . GLU A 1 98 ? -16.564 1.524 6.117 1.00 72.62 98 GLU A O 1
ATOM 733 N N . ASN A 1 99 ? -17.203 0.139 4.486 1.00 73.69 99 ASN A N 1
ATOM 734 C CA . ASN A 1 99 ? -17.946 -0.760 5.372 1.00 73.69 99 ASN A CA 1
ATOM 735 C C . ASN A 1 99 ? -17.077 -1.512 6.395 1.00 73.69 99 ASN A C 1
ATOM 737 O O . ASN A 1 99 ? -17.624 -2.087 7.331 1.00 73.69 99 ASN A O 1
ATOM 741 N N . LEU A 1 100 ? -15.754 -1.540 6.216 1.00 72.50 100 LEU A N 1
ATOM 742 C CA . LEU A 1 100 ? -14.808 -2.121 7.173 1.00 72.50 100 LEU A CA 1
ATOM 743 C C . LEU A 1 100 ? -13.938 -1.060 7.859 1.00 72.50 100 LEU A C 1
ATOM 745 O O . LEU A 1 100 ? -13.131 -1.412 8.715 1.00 72.50 100 LEU A O 1
ATOM 749 N N . GLY A 1 101 ? -14.041 0.210 7.455 1.00 80.88 101 GLY A N 1
ATOM 750 C CA . GLY A 1 101 ? -13.153 1.273 7.920 1.00 80.88 101 GLY A CA 1
ATOM 751 C C . GLY A 1 101 ? -11.674 1.008 7.621 1.00 80.88 101 GLY A C 1
ATOM 752 O O . GLY A 1 101 ? -10.817 1.482 8.350 1.00 80.88 101 GLY A O 1
ATOM 753 N N . ILE A 1 102 ? -11.331 0.212 6.600 1.00 81.56 102 ILE A N 1
ATOM 754 C CA . ILE A 1 102 ? -9.928 -0.123 6.290 1.00 81.56 102 ILE A CA 1
ATOM 755 C C . ILE A 1 102 ? -9.440 0.733 5.135 1.00 81.56 102 ILE A C 1
ATOM 757 O O . ILE A 1 102 ? -10.056 0.753 4.069 1.00 81.56 102 ILE A O 1
ATOM 761 N N . THR A 1 103 ? -8.286 1.360 5.328 1.00 85.19 103 THR A N 1
ATOM 762 C CA . THR A 1 103 ? -7.563 2.113 4.308 1.00 85.19 103 THR A CA 1
ATOM 763 C C . THR A 1 103 ? -6.203 1.475 4.064 1.00 85.19 103 THR A C 1
ATOM 765 O O . THR A 1 103 ? -5.431 1.310 5.003 1.00 85.19 103 THR A O 1
ATOM 768 N N . PHE A 1 104 ? -5.892 1.137 2.815 1.00 84.88 104 PHE A N 1
ATOM 769 C CA . PHE A 1 104 ? -4.559 0.707 2.396 1.00 84.88 104 PHE A CA 1
ATOM 770 C C . PHE A 1 104 ? -3.874 1.777 1.559 1.00 84.88 104 PHE A C 1
ATOM 772 O O . PHE A 1 104 ? -4.490 2.318 0.652 1.00 84.88 104 PHE A O 1
ATOM 779 N N . THR A 1 105 ? -2.591 2.003 1.798 1.00 86.19 105 THR A N 1
ATOM 780 C CA . THR A 1 105 ? -1.686 2.777 0.954 1.00 86.19 105 THR A CA 1
ATOM 781 C C . THR A 1 105 ? -0.686 1.828 0.316 1.00 86.19 105 THR A C 1
ATOM 783 O O . THR A 1 105 ? -0.059 1.024 1.010 1.00 86.19 105 THR A O 1
ATOM 786 N N . VAL A 1 106 ? -0.519 1.927 -1.001 1.00 83.88 106 VAL A N 1
ATOM 787 C CA . VAL A 1 106 ? 0.513 1.184 -1.728 1.00 83.88 106 VAL A CA 1
ATOM 788 C C . VAL A 1 106 ? 1.591 2.131 -2.223 1.00 83.88 106 VAL A C 1
ATOM 790 O O . VAL A 1 106 ? 1.297 3.074 -2.965 1.00 83.88 106 VAL A O 1
ATOM 793 N N . THR A 1 107 ? 2.832 1.819 -1.861 1.00 86.81 107 THR A N 1
ATOM 794 C CA . THR A 1 107 ? 4.021 2.618 -2.149 1.00 86.81 107 THR A CA 1
ATOM 795 C C . THR A 1 107 ? 5.058 1.779 -2.884 1.00 86.81 107 THR A C 1
ATOM 797 O O . THR A 1 107 ? 5.353 0.655 -2.480 1.00 86.81 107 THR A O 1
ATOM 800 N N . VAL A 1 108 ? 5.656 2.343 -3.933 1.00 85.50 108 VAL A N 1
ATOM 801 C CA . VAL A 1 108 ? 6.844 1.790 -4.609 1.00 85.50 108 VAL A CA 1
ATOM 802 C C . VAL A 1 108 ? 8.057 2.689 -4.399 1.00 85.50 108 VAL A C 1
ATOM 804 O O . VAL A 1 108 ? 7.907 3.903 -4.257 1.00 85.50 108 VAL A O 1
ATOM 807 N N . ARG A 1 109 ? 9.258 2.104 -4.377 1.00 86.44 109 ARG A N 1
ATOM 808 C CA . ARG A 1 109 ? 10.549 2.795 -4.189 1.00 86.44 109 ARG A CA 1
ATOM 809 C C . ARG A 1 109 ? 11.687 2.043 -4.882 1.00 86.44 109 ARG A C 1
ATOM 811 O O . ARG A 1 109 ? 11.531 0.881 -5.219 1.00 86.44 109 ARG A O 1
ATOM 818 N N . LEU A 1 110 ? 12.846 2.676 -5.073 1.00 84.19 110 LEU A N 1
ATOM 819 C CA . LEU A 1 110 ? 13.967 2.076 -5.830 1.00 84.19 110 LEU A CA 1
ATOM 820 C C . LEU A 1 110 ? 14.867 1.119 -5.033 1.00 84.19 110 LEU A C 1
ATOM 822 O O . LEU A 1 110 ? 15.737 0.466 -5.609 1.00 84.19 110 LEU A O 1
ATOM 826 N N . ARG A 1 111 ? 14.675 1.021 -3.717 1.00 81.94 111 ARG A N 1
ATOM 827 C CA . ARG A 1 111 ? 15.459 0.145 -2.832 1.00 81.94 111 ARG A CA 1
ATOM 828 C C . ARG A 1 111 ? 14.623 -1.031 -2.354 1.00 81.94 111 ARG A C 1
ATOM 830 O O . ARG A 1 111 ? 13.440 -0.840 -2.088 1.00 81.94 111 ARG A O 1
ATOM 837 N N . SER A 1 112 ? 15.251 -2.187 -2.164 1.00 81.31 112 SER A N 1
ATOM 838 C CA . SER A 1 112 ? 14.602 -3.319 -1.499 1.00 81.31 112 SER A CA 1
ATOM 839 C C . SER A 1 112 ? 14.286 -2.984 -0.027 1.00 81.31 112 SER A C 1
ATOM 841 O O . SER A 1 112 ? 15.112 -2.350 0.642 1.00 81.31 112 SER A O 1
ATOM 843 N N . PRO A 1 113 ? 13.099 -3.350 0.496 1.00 84.94 113 PRO A N 1
ATOM 844 C CA . PRO A 1 113 ? 11.954 -3.865 -0.256 1.00 84.94 113 PRO A CA 1
ATOM 845 C C . PRO A 1 113 ? 11.318 -2.759 -1.108 1.00 84.94 113 PRO A C 1
ATOM 847 O O . PRO A 1 113 ? 10.988 -1.697 -0.574 1.00 84.94 113 PRO A O 1
ATOM 850 N N . ASN A 1 114 ? 11.147 -2.994 -2.409 1.00 80.88 114 ASN A N 1
ATOM 851 C CA . ASN A 1 114 ? 10.776 -1.987 -3.406 1.00 80.88 114 ASN A CA 1
ATOM 852 C C . ASN A 1 114 ? 9.260 -1.729 -3.518 1.00 80.88 114 ASN A C 1
ATOM 854 O O . ASN A 1 114 ? 8.848 -0.757 -4.154 1.00 80.88 114 ASN A O 1
ATOM 858 N N . ILE A 1 115 ? 8.443 -2.548 -2.850 1.00 84.62 115 ILE A N 1
ATOM 859 C CA . ILE A 1 115 ? 7.004 -2.350 -2.694 1.00 84.62 115 ILE A CA 1
ATOM 860 C C . ILE A 1 115 ? 6.584 -2.485 -1.228 1.00 84.62 115 ILE A C 1
ATOM 862 O O . ILE A 1 115 ? 7.079 -3.326 -0.473 1.00 84.62 115 ILE A O 1
ATOM 866 N N . GLU A 1 116 ? 5.642 -1.641 -0.822 1.00 87.00 116 GLU A N 1
ATOM 867 C CA . GLU A 1 116 ? 5.033 -1.640 0.500 1.00 87.00 116 GLU A CA 1
ATOM 868 C C . GLU A 1 116 ? 3.525 -1.429 0.394 1.00 87.00 116 GLU A C 1
ATOM 870 O O . GLU A 1 116 ? 3.056 -0.548 -0.321 1.00 87.00 116 GLU A O 1
ATOM 875 N N . ILE A 1 117 ? 2.772 -2.242 1.126 1.00 86.38 117 ILE A N 1
ATOM 876 C CA . ILE A 1 117 ? 1.335 -2.112 1.328 1.00 86.38 117 ILE A CA 1
ATOM 877 C C . ILE A 1 117 ? 1.135 -1.874 2.822 1.00 86.38 117 ILE A C 1
ATOM 879 O O . ILE A 1 117 ? 1.333 -2.782 3.632 1.00 86.38 117 ILE A O 1
ATOM 883 N N . ALA A 1 118 ? 0.768 -0.652 3.187 1.00 86.88 118 ALA A N 1
ATOM 884 C CA . ALA A 1 118 ? 0.464 -0.265 4.558 1.00 86.88 118 ALA A CA 1
ATOM 885 C C . ALA A 1 118 ? -1.049 -0.118 4.715 1.00 86.88 118 ALA A C 1
ATOM 887 O O . ALA A 1 118 ? -1.690 0.530 3.901 1.00 86.88 118 ALA A O 1
ATOM 888 N N . GLY A 1 119 ? -1.635 -0.729 5.735 1.00 86.62 119 GLY A N 1
ATOM 889 C CA . GLY A 1 119 ? -3.056 -0.671 6.044 1.00 86.62 119 GLY A CA 1
ATOM 890 C C . GLY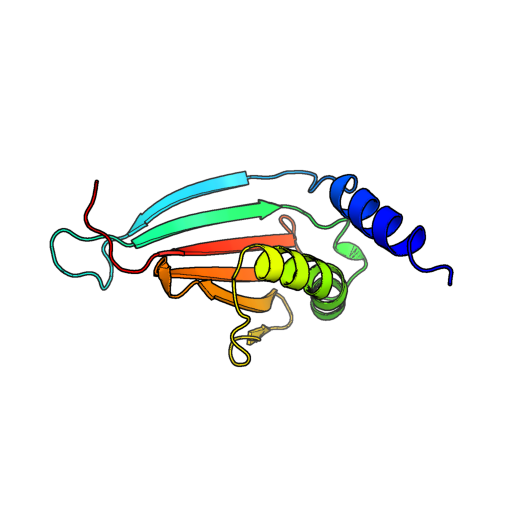 A 1 119 ? -3.305 -0.064 7.410 1.00 86.62 119 GLY A C 1
ATOM 891 O O . GLY A 1 119 ? -2.544 -0.315 8.342 1.00 86.62 119 GLY A O 1
ATOM 892 N N . ARG A 1 120 ? -4.397 0.682 7.543 1.00 86.62 120 ARG A N 1
ATOM 893 C CA . ARG A 1 120 ? -4.907 1.167 8.822 1.00 86.62 120 ARG A CA 1
ATOM 894 C C . ARG A 1 120 ? -6.421 1.009 8.866 1.00 86.62 120 ARG A C 1
ATOM 896 O O . ARG A 1 120 ? -7.097 1.279 7.877 1.00 86.62 120 ARG A O 1
ATOM 903 N N . THR A 1 121 ? -6.941 0.573 10.003 1.00 87.12 121 THR A N 1
ATOM 904 C CA . THR A 1 121 ? -8.382 0.612 10.300 1.00 87.12 121 THR A CA 1
ATOM 905 C C . THR A 1 121 ? -8.793 1.983 10.843 1.00 87.12 121 THR A C 1
ATOM 907 O O . THR A 1 121 ? -7.946 2.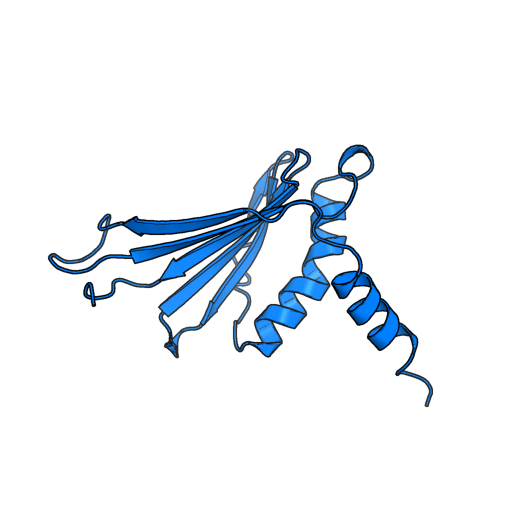762 11.279 1.00 87.12 121 THR A O 1
ATOM 910 N N . ASP A 1 122 ? -10.085 2.282 10.855 1.00 87.00 122 ASP A N 1
ATOM 911 C CA . ASP A 1 122 ? -10.667 3.314 11.712 1.00 87.00 122 ASP A CA 1
ATOM 912 C C . ASP A 1 122 ? -10.499 2.908 13.191 1.00 87.00 122 ASP A C 1
ATOM 914 O O . ASP A 1 122 ? -9.955 1.846 13.495 1.00 87.00 122 ASP A O 1
ATOM 918 N N . CYS A 1 123 ? -10.894 3.758 14.137 1.00 86.19 123 CYS A N 1
ATOM 919 C CA . CYS A 1 123 ? -10.750 3.423 15.553 1.00 86.19 123 CYS A CA 1
ATOM 920 C C . CYS A 1 123 ? -11.676 2.261 15.929 1.00 86.19 123 CYS A C 1
ATOM 922 O O . CYS A 1 123 ? -12.897 2.366 15.816 1.00 86.19 123 CYS A O 1
ATOM 924 N N . LEU A 1 124 ? -11.085 1.159 16.387 1.00 83.62 124 LEU A N 1
ATOM 925 C CA . LEU A 1 124 ? -11.782 -0.050 16.811 1.00 83.62 124 LEU A CA 1
ATOM 926 C C . LEU A 1 124 ? -11.612 -0.239 18.315 1.00 83.62 124 LEU A C 1
ATOM 928 O O . LEU A 1 124 ? -10.538 0.015 18.855 1.00 83.62 124 LEU A O 1
ATOM 932 N N . SER A 1 125 ? -12.636 -0.734 19.006 1.00 78.38 125 SER A N 1
ATOM 933 C CA . SER A 1 125 ? -12.438 -1.247 20.364 1.00 78.38 125 SER A CA 1
ATOM 934 C C . SER A 1 125 ? -11.461 -2.433 20.324 1.00 78.38 125 SER A C 1
ATOM 936 O O . SER A 1 125 ? -11.570 -3.263 19.414 1.00 78.38 125 SER A O 1
ATOM 938 N N . PRO A 1 126 ? -10.505 -2.534 21.265 1.00 65.81 126 PRO A N 1
ATOM 939 C CA . PRO A 1 126 ? -9.673 -3.719 21.389 1.00 65.81 126 PRO A CA 1
ATOM 940 C C . PRO A 1 126 ? -10.596 -4.899 21.711 1.00 65.81 126 PRO A C 1
ATOM 942 O O . PRO A 1 126 ? -11.342 -4.862 22.690 1.00 65.81 126 PRO A O 1
ATOM 945 N N . GLY A 1 127 ? -10.624 -5.872 20.800 1.00 59.38 127 GLY A N 1
ATOM 946 C CA . GLY A 1 127 ? -11.347 -7.132 20.976 1.00 59.38 127 GLY A CA 1
ATOM 947 C C . GLY A 1 127 ? -10.576 -8.124 21.826 1.00 59.38 127 GLY A C 1
ATOM 948 O O . GLY A 1 127 ? -9.356 -7.915 22.010 1.00 59.38 127 GLY A O 1
#